Protein AF-A0A1Y5XYV3-F1 (afdb_monomer_lite)

Structure (mmCIF, N/CA/C/O backbone):
data_AF-A0A1Y5XYV3-F1
#
_entry.id   AF-A0A1Y5XYV3-F1
#
loop_
_atom_site.group_PDB
_atom_site.id
_atom_site.type_symbol
_atom_site.label_atom_id
_atom_site.label_alt_id
_atom_site.label_comp_id
_atom_site.label_asym_id
_atom_site.label_entity_id
_atom_site.label_seq_id
_atom_site.pdbx_PDB_ins_code
_atom_site.Cartn_x
_atom_site.Cartn_y
_atom_site.Cartn_z
_atom_site.occupancy
_atom_site.B_iso_or_equiv
_atom_site.auth_seq_id
_atom_site.auth_comp_id
_atom_site.auth_asym_id
_atom_site.auth_atom_id
_atom_site.pdbx_PDB_model_num
ATOM 1 N N . MET A 1 1 ? -39.572 -4.328 -4.718 1.00 61.69 1 MET A N 1
ATOM 2 C CA . MET A 1 1 ? -38.691 -4.245 -5.902 1.00 61.69 1 MET A CA 1
ATOM 3 C C . MET A 1 1 ? -37.776 -5.457 -5.876 1.00 61.69 1 MET A C 1
ATOM 5 O O . MET A 1 1 ? -37.095 -5.606 -4.868 1.00 61.69 1 MET A O 1
ATOM 9 N N . PRO A 1 2 ? -37.810 -6.345 -6.880 1.00 62.22 2 PRO A N 1
ATOM 10 C CA . PRO A 1 2 ? -36.918 -7.497 -6.924 1.00 62.22 2 PRO A CA 1
ATOM 11 C C . PRO A 1 2 ? -35.496 -7.067 -7.336 1.00 62.22 2 PRO A C 1
ATOM 13 O O . PRO A 1 2 ? -35.345 -6.157 -8.148 1.00 62.22 2 PRO A O 1
ATOM 16 N N . ASP A 1 3 ? -34.491 -7.681 -6.702 1.00 75.38 3 ASP A N 1
ATOM 17 C CA . ASP A 1 3 ? -33.043 -7.682 -6.995 1.00 75.38 3 ASP A CA 1
ATOM 18 C C . ASP A 1 3 ? -32.405 -6.399 -7.544 1.00 75.38 3 ASP A C 1
ATOM 20 O O . ASP A 1 3 ? -31.896 -6.333 -8.664 1.00 75.38 3 ASP A O 1
ATOM 24 N N . ARG A 1 4 ? -32.328 -5.365 -6.701 1.00 82.69 4 ARG A N 1
ATOM 25 C CA . ARG A 1 4 ? -31.431 -4.241 -6.978 1.00 82.69 4 ARG A CA 1
ATOM 26 C C . ARG A 1 4 ? -29.993 -4.644 -6.598 1.00 82.69 4 ARG A C 1
ATOM 28 O O . ARG A 1 4 ? -29.787 -5.040 -5.449 1.00 82.69 4 ARG A O 1
ATOM 35 N N . PRO A 1 5 ? -28.997 -4.531 -7.501 1.00 86.62 5 PRO A N 1
ATOM 36 C CA . PRO A 1 5 ? -27.619 -4.901 -7.193 1.00 86.62 5 PRO A CA 1
ATOM 37 C C . PRO A 1 5 ? -27.104 -4.150 -5.963 1.00 86.62 5 PRO A C 1
ATOM 39 O O . PRO A 1 5 ? -27.323 -2.942 -5.825 1.00 86.62 5 PRO A O 1
ATOM 42 N N . ARG A 1 6 ? -26.404 -4.858 -5.071 1.00 89.31 6 ARG A N 1
ATOM 43 C CA . ARG A 1 6 ? -25.772 -4.243 -3.900 1.00 89.31 6 ARG A CA 1
ATOM 44 C C . ARG A 1 6 ? -24.698 -3.256 -4.362 1.00 89.31 6 ARG A C 1
ATOM 46 O O . ARG A 1 6 ? -23.775 -3.635 -5.075 1.00 89.31 6 ARG A O 1
ATOM 53 N N . MET A 1 7 ? -24.793 -2.008 -3.910 1.00 92.75 7 MET A N 1
ATOM 54 C CA . MET A 1 7 ? -23.737 -1.013 -4.113 1.00 92.75 7 MET A CA 1
ATOM 55 C C . MET A 1 7 ? -22.572 -1.293 -3.158 1.00 92.75 7 MET A C 1
ATOM 57 O O . MET A 1 7 ? -22.783 -1.524 -1.965 1.00 92.75 7 MET A O 1
ATOM 61 N N . LEU A 1 8 ? -21.352 -1.285 -3.693 1.00 89.12 8 LEU A N 1
ATOM 62 C CA . LEU A 1 8 ? -20.114 -1.392 -2.925 1.00 89.12 8 LEU A CA 1
ATOM 63 C C . LEU A 1 8 ? -19.512 0.004 -2.783 1.00 89.12 8 LEU A C 1
ATOM 65 O O . LEU A 1 8 ? -19.359 0.712 -3.776 1.00 89.12 8 LEU A O 1
ATOM 69 N N . PHE A 1 9 ? -19.173 0.387 -1.557 1.00 91.62 9 PHE A N 1
ATOM 70 C CA . PHE A 1 9 ? -18.569 1.679 -1.253 1.00 91.62 9 PHE A CA 1
ATOM 71 C C . PHE A 1 9 ? -17.171 1.462 -0.689 1.00 91.62 9 PHE A C 1
ATOM 73 O O . PHE A 1 9 ? -17.002 0.677 0.241 1.00 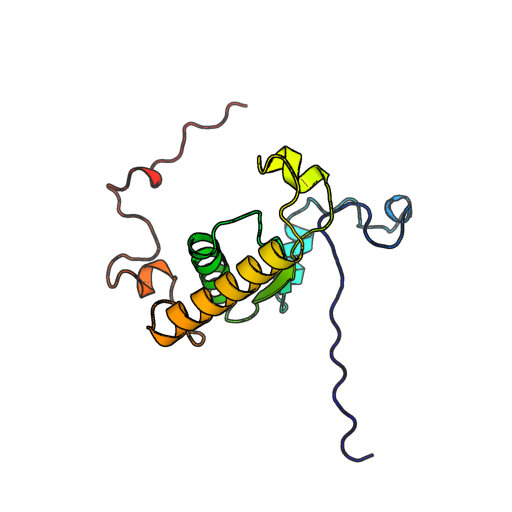91.62 9 PHE A O 1
ATOM 80 N N . ASN A 1 10 ? -16.198 2.190 -1.234 1.00 92.06 10 ASN A N 1
ATOM 81 C CA . ASN A 1 10 ? -14.833 2.243 -0.727 1.00 92.06 10 ASN A CA 1
ATOM 82 C C . ASN A 1 10 ? -14.520 3.686 -0.328 1.00 92.06 10 ASN A C 1
ATOM 84 O O . ASN A 1 10 ? -14.794 4.611 -1.094 1.00 92.06 10 ASN A O 1
ATOM 88 N N . ALA A 1 11 ? -13.922 3.873 0.846 1.00 90.44 11 ALA A N 1
ATOM 89 C CA . ALA A 1 11 ? -13.322 5.149 1.206 1.00 90.44 11 ALA A CA 1
ATOM 90 C C . ALA A 1 11 ? -11.998 5.305 0.449 1.00 90.44 11 ALA A C 1
ATOM 92 O O . ALA A 1 11 ? -11.180 4.384 0.438 1.00 90.44 11 ALA A O 1
ATOM 93 N N . PHE A 1 12 ? -11.787 6.456 -0.193 1.00 91.88 12 PHE A N 1
ATOM 94 C CA . PHE A 1 12 ? -10.575 6.709 -0.966 1.00 91.88 12 PHE A CA 1
ATOM 95 C C . PHE A 1 12 ? -9.680 7.724 -0.263 1.00 91.88 12 PHE A C 1
ATOM 97 O O . PHE A 1 12 ? -10.004 8.904 -0.150 1.00 91.88 12 PHE A O 1
ATOM 104 N N . THR A 1 13 ? -8.551 7.236 0.235 1.00 90.31 13 THR A N 1
ATOM 105 C CA . THR A 1 13 ? -7.643 7.970 1.113 1.00 90.31 13 THR A CA 1
ATOM 106 C C . THR A 1 13 ? -6.194 7.665 0.748 1.00 90.31 13 THR A C 1
ATOM 108 O O . THR A 1 13 ? -5.901 6.661 0.095 1.00 90.31 13 THR A O 1
ATOM 111 N N . MET A 1 14 ? -5.288 8.551 1.143 1.00 92.12 14 MET A N 1
ATOM 112 C CA . MET A 1 14 ? -3.855 8.439 0.907 1.00 92.12 14 MET A CA 1
ATOM 113 C C . MET A 1 14 ? -3.120 8.998 2.127 1.00 92.12 14 MET A C 1
ATOM 115 O O . MET A 1 14 ? -3.583 9.958 2.735 1.00 92.12 14 MET A O 1
ATOM 119 N N . PHE A 1 15 ? -1.971 8.410 2.470 1.00 90.94 15 PHE A N 1
ATOM 120 C CA . PHE A 1 15 ? -1.093 8.862 3.556 1.00 90.94 15 PHE A CA 1
ATOM 121 C C . PHE A 1 15 ? -0.404 10.193 3.196 1.00 90.94 15 PHE A C 1
ATOM 123 O O . PHE A 1 15 ? 0.791 10.236 2.911 1.00 90.94 15 PHE A O 1
ATOM 130 N N . THR A 1 16 ? -1.177 11.274 3.124 1.00 92.25 16 THR A N 1
ATOM 131 C CA . THR A 1 16 ? -0.749 12.614 2.705 1.00 92.25 16 THR A CA 1
ATOM 132 C C . THR A 1 16 ? -1.683 13.668 3.308 1.00 92.25 16 THR A C 1
ATOM 134 O O . THR A 1 16 ? -2.877 13.400 3.456 1.00 92.25 16 THR A O 1
ATOM 137 N N . PRO A 1 17 ? -1.202 14.893 3.577 1.00 90.06 17 PRO A N 1
ATOM 138 C CA . PRO A 1 17 ? -2.057 16.006 3.989 1.00 90.06 17 PRO A CA 1
ATOM 139 C C . PRO A 1 17 ? -2.991 16.512 2.879 1.00 90.06 17 PRO A C 1
ATOM 141 O O . PRO A 1 17 ? -3.915 17.267 3.148 1.00 90.06 17 PRO A O 1
ATOM 1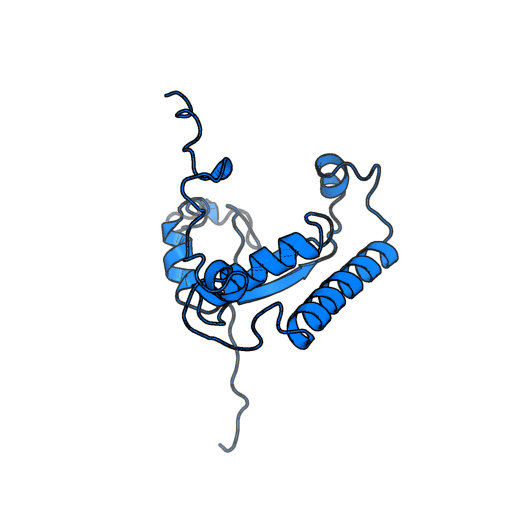44 N N . SER A 1 18 ? -2.764 16.167 1.609 1.00 92.44 18 SER A N 1
ATOM 145 C CA . SER A 1 18 ? -3.658 16.555 0.509 1.00 92.44 18 SER A CA 1
ATOM 146 C C . SER A 1 18 ? -3.701 15.478 -0.565 1.00 92.44 18 SER A C 1
ATOM 148 O O . SER A 1 18 ? -2.661 15.078 -1.089 1.00 92.44 18 SER A O 1
ATOM 150 N N . HIS A 1 19 ? -4.915 15.016 -0.879 1.00 92.19 19 HIS A N 1
ATOM 151 C CA . HIS A 1 19 ? -5.175 13.960 -1.860 1.00 92.19 19 HIS A CA 1
ATOM 152 C C . HIS A 1 19 ? -5.878 14.516 -3.112 1.00 92.19 19 HIS A C 1
ATOM 154 O O . HIS A 1 19 ? -5.207 14.839 -4.087 1.00 92.19 19 HIS A O 1
ATOM 160 N N . HIS A 1 20 ? -7.206 14.685 -3.084 1.00 91.12 20 HIS A N 1
ATOM 161 C CA . HIS A 1 20 ? -7.975 15.226 -4.221 1.00 91.12 20 HIS A CA 1
ATOM 162 C C . HIS A 1 20 ? -8.415 16.674 -4.054 1.00 91.12 20 HIS A C 1
ATOM 164 O O . HIS A 1 20 ? -8.534 17.395 -5.038 1.00 91.12 20 HIS A O 1
ATOM 170 N N . THR A 1 21 ? -8.671 17.093 -2.820 1.00 90.00 21 THR A N 1
ATOM 171 C CA . THR A 1 21 ? -9.169 18.429 -2.499 1.00 90.00 21 THR A CA 1
ATOM 172 C C . THR A 1 21 ? -8.040 19.226 -1.865 1.00 90.00 21 THR A C 1
ATOM 174 O O . THR A 1 21 ? -7.779 19.099 -0.665 1.00 90.00 21 THR A O 1
ATOM 177 N N . GLN A 1 22 ? -7.319 19.992 -2.681 1.00 93.25 22 GLN A N 1
ATOM 178 C CA . GLN A 1 22 ? -6.192 20.790 -2.208 1.00 93.25 22 GLN A CA 1
ATOM 179 C C . GLN A 1 22 ? -6.676 21.898 -1.262 1.00 93.25 22 GLN A C 1
ATOM 181 O O . GLN A 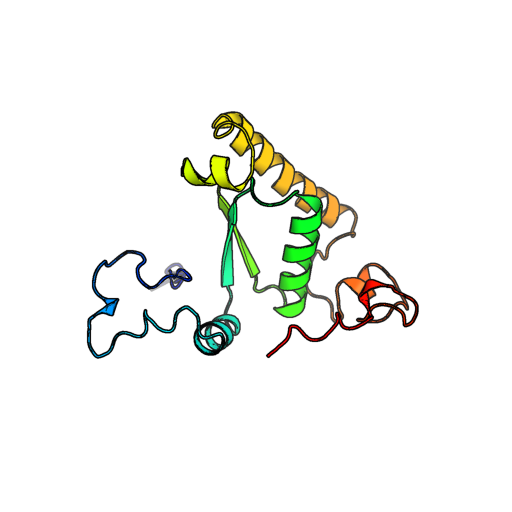1 22 ? -7.741 22.472 -1.464 1.00 93.25 22 GLN A O 1
ATOM 186 N N . GLY A 1 23 ? -5.892 22.196 -0.225 1.00 92.94 23 GLY A N 1
ATOM 187 C CA . GLY A 1 23 ? -6.188 23.278 0.723 1.00 92.94 23 GLY A CA 1
ATOM 188 C C . GLY A 1 23 ? -7.175 22.923 1.839 1.00 92.94 23 GLY A C 1
ATOM 189 O O . GLY A 1 23 ? -7.178 23.603 2.857 1.00 92.94 23 GLY A O 1
ATOM 190 N N . MET A 1 24 ? -7.923 21.819 1.726 1.00 91.81 24 MET A N 1
ATOM 191 C CA . MET A 1 24 ? -8.874 21.373 2.763 1.00 91.81 24 MET A CA 1
ATOM 192 C C . MET A 1 24 ? -8.221 21.020 4.103 1.00 91.81 24 MET A C 1
ATOM 194 O O . MET A 1 24 ? -8.905 20.889 5.112 1.00 91.81 24 MET A O 1
ATOM 198 N N . TRP A 1 25 ? -6.901 20.861 4.142 1.00 93.06 25 TRP A N 1
ATOM 199 C CA . TRP A 1 25 ? -6.151 20.705 5.385 1.00 93.06 25 TRP A CA 1
ATOM 200 C C . TRP A 1 25 ? -6.216 21.956 6.275 1.00 93.06 25 TRP A C 1
ATOM 202 O O . TRP A 1 25 ? -5.966 21.845 7.470 1.00 93.06 25 TRP A O 1
ATOM 212 N N . ALA A 1 26 ? -6.539 23.123 5.705 1.00 93.81 26 ALA A N 1
ATOM 213 C CA . ALA A 1 26 ? -6.661 24.384 6.429 1.00 93.81 26 ALA A CA 1
ATOM 214 C C . ALA A 1 26 ? -8.047 24.591 7.066 1.00 93.81 26 ALA A C 1
ATOM 216 O O . ALA A 1 26 ? -8.209 25.5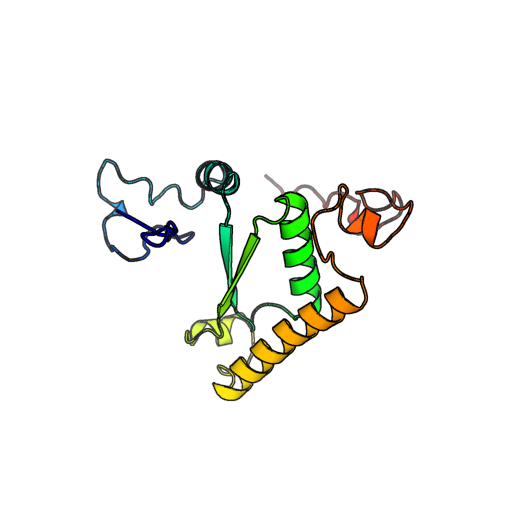16 7.860 1.00 93.81 26 ALA A O 1
ATOM 217 N N . GLU A 1 27 ? -9.039 23.758 6.732 1.00 95.25 27 GLU A N 1
ATOM 218 C CA . GLU A 1 27 ? -10.363 23.839 7.351 1.00 95.25 27 GLU A CA 1
ATOM 219 C C . GLU A 1 27 ? -10.288 23.454 8.840 1.00 95.25 27 GLU A C 1
ATOM 221 O O . GLU A 1 27 ? -9.651 22.445 9.159 1.00 95.25 27 GLU A O 1
ATOM 226 N N . PRO A 1 28 ? -10.952 24.192 9.754 1.00 93.62 28 PRO A N 1
ATOM 227 C CA . PRO A 1 28 ? -10.835 23.969 11.200 1.00 93.62 28 PRO A CA 1
ATOM 228 C C . PRO A 1 28 ? -11.157 22.540 11.658 1.00 93.62 28 PRO A C 1
ATOM 230 O O . PRO A 1 28 ? -10.517 22.031 12.574 1.00 93.62 28 PRO A O 1
ATOM 233 N N . ASP A 1 29 ? -12.109 21.880 10.993 1.00 92.75 29 ASP A N 1
ATOM 234 C CA . ASP A 1 29 ? -12.565 20.526 11.337 1.00 92.75 29 ASP A CA 1
ATOM 235 C C . ASP A 1 29 ? -11.826 19.420 10.555 1.00 92.75 29 ASP A C 1
ATOM 237 O O . ASP A 1 29 ? -12.178 18.237 10.615 1.00 92.75 29 ASP A O 1
ATOM 241 N N . SER A 1 30 ? -10.800 19.782 9.782 1.00 90.44 30 SER A N 1
ATOM 242 C CA . SER A 1 30 ? -10.056 18.841 8.950 1.00 90.44 30 SER A CA 1
ATOM 243 C C . SER A 1 30 ? -9.128 17.955 9.773 1.00 90.44 30 SER A C 1
ATOM 245 O O . SER A 1 30 ? -8.285 18.427 10.531 1.00 90.44 30 SER A O 1
ATOM 247 N N . LYS A 1 31 ? -9.198 16.640 9.542 1.00 88.12 31 LYS A N 1
ATOM 248 C CA . LYS A 1 31 ? -8.238 15.666 10.091 1.00 88.12 31 LYS A CA 1
ATOM 249 C C . LYS A 1 31 ? -7.110 15.303 9.117 1.00 88.12 31 LYS A C 1
ATOM 251 O O . LYS A 1 31 ? -6.351 14.379 9.386 1.00 88.12 31 LYS A O 1
ATOM 256 N N . GLN A 1 32 ? -6.962 16.010 7.990 1.00 89.75 32 GLN A N 1
ATOM 257 C CA . GLN A 1 32 ? -5.962 15.658 6.966 1.00 89.75 32 GLN A CA 1
ATOM 258 C C . GLN A 1 32 ? -4.514 15.731 7.475 1.00 89.75 32 GLN A C 1
ATOM 260 O O . GLN A 1 32 ? -3.658 14.990 6.999 1.00 89.75 32 GLN A O 1
ATOM 265 N N . LEU A 1 33 ? -4.233 16.573 8.473 1.00 92.00 33 LEU A N 1
ATOM 266 C CA . LEU A 1 33 ? -2.901 16.665 9.078 1.00 92.00 33 LEU A CA 1
ATOM 267 C C . LEU A 1 33 ? -2.572 15.499 10.021 1.00 92.00 33 LEU A C 1
ATOM 269 O O . LEU A 1 33 ? -1.399 15.286 10.304 1.00 92.00 33 LEU A O 1
ATOM 273 N N . ALA A 1 34 ? -3.561 14.700 10.431 1.00 91.06 34 ALA A N 1
ATOM 274 C CA . ALA A 1 34 ? -3.355 13.490 11.229 1.00 91.06 34 ALA A CA 1
ATOM 275 C C . ALA A 1 34 ? -2.946 12.269 10.375 1.00 91.06 34 ALA A C 1
ATOM 277 O O . ALA A 1 34 ? -2.945 11.141 10.856 1.00 91.06 34 ALA A O 1
ATOM 278 N N . TYR A 1 35 ? -2.585 12.460 9.099 1.00 90.38 35 TYR A N 1
ATOM 279 C CA . TYR A 1 35 ? -2.214 11.368 8.187 1.00 90.38 35 TYR A CA 1
ATOM 280 C C . TYR A 1 35 ? -1.014 10.532 8.668 1.00 90.38 35 TYR A C 1
ATOM 282 O O . TYR A 1 35 ? -0.842 9.400 8.217 1.00 90.38 35 TYR A O 1
ATOM 290 N N . ASN A 1 36 ? -0.169 11.081 9.540 1.00 91.06 36 ASN A N 1
ATOM 291 C CA . ASN A 1 36 ? 0.986 10.406 10.130 1.00 91.06 36 ASN A CA 1
ATOM 292 C C . ASN A 1 36 ? 0.707 9.825 11.528 1.00 91.06 36 ASN A C 1
ATOM 294 O O . ASN A 1 36 ? 1.620 9.252 12.119 1.00 91.06 36 ASN A O 1
ATOM 298 N N . ASP A 1 37 ? -0.518 9.955 12.043 1.00 91.00 37 ASP A N 1
ATOM 299 C CA . ASP A 1 37 ? -0.961 9.319 13.281 1.00 91.00 37 ASP A CA 1
ATOM 300 C C . ASP A 1 37 ? -1.442 7.885 12.985 1.00 91.00 37 ASP A C 1
ATOM 302 O O . ASP A 1 37 ? -2.412 7.715 12.238 1.00 91.00 37 ASP A O 1
ATOM 306 N N . PRO A 1 38 ? -0.792 6.840 13.537 1.00 87.62 38 PRO A N 1
ATOM 307 C CA . PRO A 1 38 ? -1.205 5.454 13.342 1.00 87.62 38 PRO A CA 1
ATOM 308 C C . PRO A 1 38 ? -2.650 5.166 13.757 1.00 87.62 38 PRO A C 1
ATOM 310 O O . PRO A 1 38 ? -3.301 4.363 13.085 1.00 87.62 38 PRO A O 1
ATOM 313 N N . GLU A 1 39 ? -3.165 5.818 14.805 1.00 87.81 39 GLU A N 1
ATOM 314 C CA . GLU A 1 39 ? -4.518 5.555 15.321 1.00 87.81 39 GLU A CA 1
ATOM 315 C C . GLU A 1 39 ? -5.586 5.834 14.255 1.00 87.81 39 GLU A C 1
ATOM 317 O O . GLU A 1 39 ? -6.501 5.033 14.061 1.00 87.81 39 GLU A O 1
ATOM 322 N N . THR A 1 40 ? -5.384 6.885 13.448 1.00 84.62 40 THR A N 1
ATOM 323 C CA . THR A 1 40 ? -6.247 7.237 12.303 1.00 84.62 40 THR A CA 1
ATOM 324 C C . THR A 1 40 ? -6.453 6.065 11.337 1.00 84.62 40 THR A C 1
ATOM 326 O O . THR A 1 40 ? -7.504 5.941 10.708 1.00 84.62 40 THR A O 1
ATOM 329 N N . TRP A 1 41 ? -5.449 5.199 11.193 1.00 85.88 41 TRP A N 1
ATOM 330 C CA . TRP A 1 41 ? -5.451 4.106 10.222 1.00 85.88 41 TRP A CA 1
ATOM 331 C C . TRP A 1 41 ? -5.788 2.756 10.838 1.00 85.88 41 TRP A C 1
ATOM 333 O O . TRP A 1 41 ? -6.325 1.899 10.136 1.00 85.88 41 TRP A O 1
ATOM 343 N N . ILE A 1 42 ? -5.483 2.560 12.122 1.00 83.00 42 ILE A N 1
ATOM 344 C CA . ILE A 1 42 ? -5.800 1.324 12.844 1.00 83.00 42 ILE A CA 1
ATOM 345 C C . ILE A 1 42 ? -7.315 1.121 12.884 1.00 83.00 42 ILE A C 1
ATOM 347 O O . ILE A 1 42 ? -7.777 0.045 12.507 1.00 83.00 42 ILE A O 1
ATOM 351 N N . GLU A 1 43 ? -8.088 2.162 13.209 1.00 77.38 43 GLU A N 1
ATOM 352 C CA . GLU A 1 43 ? -9.557 2.087 13.189 1.00 77.38 43 GLU A CA 1
ATOM 353 C C . GLU A 1 43 ? -10.098 1.718 11.795 1.00 77.38 43 GLU A C 1
ATOM 355 O O . GLU A 1 43 ? -11.020 0.915 11.653 1.00 77.38 43 GLU A O 1
ATOM 360 N N . LEU A 1 44 ? -9.493 2.252 10.728 1.00 77.19 44 LEU A N 1
ATOM 361 C CA . LEU A 1 44 ? -9.881 1.927 9.350 1.00 77.19 44 LEU A CA 1
ATOM 362 C C . LEU A 1 44 ? -9.497 0.493 8.955 1.00 77.19 44 LEU A C 1
ATOM 364 O O . LEU A 1 44 ? -10.169 -0.118 8.121 1.00 77.19 44 LEU A O 1
ATOM 368 N N . ALA A 1 45 ? -8.440 -0.061 9.549 1.00 74.56 45 ALA A N 1
ATOM 369 C CA . ALA A 1 45 ? -7.971 -1.416 9.288 1.00 74.56 45 ALA A CA 1
ATOM 370 C C . ALA A 1 45 ? -8.846 -2.505 9.938 1.00 74.56 45 ALA A C 1
ATOM 372 O O . ALA A 1 45 ? -8.656 -3.685 9.627 1.00 74.56 45 ALA A O 1
ATOM 373 N N . ASP A 1 46 ? -9.837 -2.149 10.765 1.00 76.38 46 ASP A N 1
ATOM 374 C CA . ASP A 1 46 ? -10.925 -3.052 11.184 1.00 76.38 46 ASP A CA 1
ATOM 375 C C . ASP A 1 46 ? -11.932 -3.332 10.048 1.00 76.38 46 ASP A C 1
ATOM 377 O O . ASP A 1 46 ? -12.687 -4.309 10.088 1.00 76.38 46 ASP A O 1
ATOM 381 N N . LEU A 1 47 ? -11.858 -2.577 8.947 1.00 85.75 47 LEU A N 1
ATOM 382 C CA . LEU A 1 47 ? -12.533 -2.867 7.679 1.00 85.75 47 LEU A CA 1
ATOM 383 C C . LEU A 1 47 ? -11.606 -3.593 6.685 1.00 85.75 47 LEU A C 1
ATOM 385 O O . LEU A 1 47 ? -10.443 -3.877 6.960 1.00 85.75 47 LEU A O 1
ATOM 389 N N . GLY A 1 48 ? -12.129 -3.929 5.503 1.00 87.62 48 GLY A N 1
ATOM 390 C CA . GLY A 1 48 ? -11.278 -4.313 4.376 1.00 87.62 48 GLY A CA 1
ATOM 391 C C . GLY A 1 48 ? -10.451 -3.124 3.891 1.00 87.62 48 GLY A C 1
ATOM 392 O O . GLY A 1 48 ? -11.000 -2.035 3.735 1.00 87.62 48 GLY A O 1
ATOM 393 N N . PHE A 1 49 ? -9.163 -3.325 3.610 1.00 90.69 49 PHE A N 1
ATOM 394 C CA . PHE A 1 49 ? -8.303 -2.266 3.081 1.00 90.69 49 PHE A CA 1
ATOM 395 C C . PHE A 1 49 ? -7.574 -2.695 1.815 1.00 90.69 49 PHE A C 1
ATOM 397 O O . PHE A 1 49 ? -7.054 -3.804 1.696 1.00 90.69 49 PHE A O 1
ATOM 404 N N . ALA A 1 50 ? -7.502 -1.767 0.867 1.00 92.56 50 ALA A N 1
ATOM 405 C CA . ALA A 1 50 ? -6.675 -1.883 -0.317 1.00 92.56 50 ALA A CA 1
ATOM 406 C C . ALA A 1 50 ? -5.505 -0.911 -0.190 1.00 92.56 50 ALA A C 1
ATOM 408 O O . ALA A 1 50 ? -5.721 0.278 0.037 1.00 92.56 50 ALA A O 1
ATOM 409 N N . PHE A 1 51 ? -4.277 -1.394 -0.363 1.00 92.88 51 PHE A N 1
ATOM 410 C CA . PHE A 1 51 ? -3.110 -0.518 -0.414 1.00 92.88 51 PHE A CA 1
ATOM 411 C C . PHE A 1 51 ? -2.521 -0.486 -1.821 1.00 92.88 51 PHE A C 1
ATOM 413 O O . PHE A 1 51 ? -2.566 -1.463 -2.575 1.00 92.88 51 PHE A O 1
ATOM 420 N N . THR A 1 52 ? -1.968 0.666 -2.176 1.00 94.25 52 THR A N 1
ATOM 421 C CA . THR A 1 52 ? -1.303 0.873 -3.461 1.00 94.25 52 THR A CA 1
ATOM 422 C C . THR A 1 52 ? 0.180 0.578 -3.305 1.00 94.25 52 THR A C 1
ATOM 424 O O . THR A 1 52 ? 0.829 1.151 -2.435 1.00 94.25 52 THR A O 1
ATOM 427 N N . GLN A 1 53 ? 0.717 -0.299 -4.153 1.00 93.19 53 GLN A N 1
ATOM 428 C CA . GLN A 1 53 ? 2.155 -0.568 -4.228 1.00 93.19 53 GLN A CA 1
ATOM 429 C C . GLN A 1 53 ? 2.576 -0.606 -5.689 1.00 93.19 53 GLN A C 1
ATOM 431 O O . GLN A 1 53 ? 1.987 -1.341 -6.492 1.00 93.19 53 GLN A O 1
ATOM 436 N N . ASN A 1 54 ? 3.595 0.184 -6.024 1.00 91.31 54 ASN A N 1
ATOM 437 C CA . ASN A 1 54 ? 4.141 0.220 -7.370 1.00 91.31 54 ASN A CA 1
ATOM 438 C C . ASN A 1 54 ? 5.015 -1.007 -7.631 1.00 91.31 54 ASN A C 1
ATOM 440 O O . ASN A 1 54 ? 5.875 -1.364 -6.826 1.00 91.31 54 ASN A O 1
ATOM 444 N N . ILE A 1 55 ? 4.838 -1.600 -8.809 1.00 92.56 55 ILE A N 1
ATOM 445 C CA . ILE A 1 55 ? 5.576 -2.774 -9.273 1.00 92.56 55 ILE A CA 1
ATOM 446 C C . ILE A 1 55 ? 7.099 -2.588 -9.291 1.00 92.56 55 ILE A C 1
ATOM 448 O O . ILE A 1 55 ? 7.839 -3.564 -9.214 1.00 92.56 55 ILE A O 1
ATOM 452 N N . LEU A 1 56 ? 7.575 -1.347 -9.415 1.00 91.12 56 LEU A N 1
ATOM 453 C CA . LEU A 1 56 ? 9.005 -1.047 -9.496 1.00 91.12 56 LEU A CA 1
ATOM 454 C C . LEU A 1 56 ? 9.692 -0.949 -8.129 1.00 91.12 56 LEU A C 1
ATOM 456 O O . LEU A 1 56 ? 10.919 -0.996 -8.078 1.00 91.12 56 LEU A O 1
ATOM 460 N N . GLN A 1 57 ? 8.934 -0.793 -7.040 1.00 90.00 57 GLN A N 1
ATOM 461 C CA . GLN A 1 57 ? 9.491 -0.517 -5.709 1.00 90.00 57 GLN A CA 1
ATOM 462 C C . GLN A 1 57 ? 10.012 -1.764 -4.996 1.00 90.00 57 GLN A C 1
ATOM 464 O O . GLN A 1 57 ? 10.847 -1.658 -4.102 1.00 90.00 57 GLN A O 1
ATOM 469 N N . GLU A 1 58 ? 9.501 -2.942 -5.342 1.00 89.75 58 GLU A N 1
ATOM 470 C CA . GLU A 1 58 ? 9.801 -4.164 -4.611 1.00 89.75 58 GLU A CA 1
ATOM 471 C C . GLU A 1 58 ? 9.823 -5.362 -5.552 1.00 89.75 58 GLU A C 1
ATOM 473 O O . GLU A 1 58 ? 8.985 -5.500 -6.442 1.00 89.75 58 GLU A O 1
ATOM 478 N N . HIS A 1 59 ? 10.783 -6.260 -5.337 1.00 89.00 59 HIS A N 1
ATOM 479 C CA . HIS A 1 59 ? 10.832 -7.504 -6.087 1.00 89.00 59 HIS A CA 1
ATOM 480 C C . HIS A 1 59 ? 9.562 -8.346 -5.815 1.00 89.00 59 HIS A C 1
ATOM 482 O O . HIS A 1 59 ? 9.086 -8.390 -4.675 1.00 89.00 59 HIS A O 1
ATOM 488 N N . PRO A 1 60 ? 9.028 -9.087 -6.804 1.00 88.94 60 PRO A N 1
ATOM 489 C CA . PRO A 1 60 ? 7.762 -9.808 -6.656 1.00 88.94 60 PRO A CA 1
ATOM 490 C C . PRO A 1 60 ? 7.716 -10.802 -5.483 1.00 88.94 60 PRO A C 1
ATOM 492 O O . PRO A 1 60 ? 6.679 -10.978 -4.850 1.00 88.94 60 PRO A O 1
ATOM 495 N N . TYR A 1 61 ? 8.844 -11.450 -5.174 1.00 85.12 61 TYR A N 1
ATOM 496 C CA . TYR A 1 61 ? 8.932 -12.453 -4.106 1.00 85.12 61 TYR A CA 1
ATOM 497 C C . TYR A 1 61 ? 8.782 -11.879 -2.679 1.00 85.12 61 TYR A C 1
ATOM 499 O O . TYR A 1 61 ? 7.885 -12.327 -1.959 1.00 85.12 61 TYR A O 1
ATOM 507 N N . PRO A 1 62 ? 9.595 -10.896 -2.226 1.00 88.12 62 PRO A N 1
ATOM 508 C CA . PRO A 1 62 ? 9.375 -10.263 -0.923 1.00 88.12 62 PRO A CA 1
ATOM 509 C C . PRO A 1 62 ? 8.009 -9.572 -0.832 1.00 88.12 62 PRO A C 1
ATOM 511 O O . PRO A 1 62 ? 7.363 -9.665 0.214 1.00 88.12 62 PRO A O 1
ATOM 514 N N . PHE A 1 63 ? 7.514 -8.999 -1.933 1.00 91.50 63 PHE A N 1
ATOM 515 C CA . PHE A 1 63 ? 6.166 -8.440 -1.973 1.00 91.50 63 PHE A CA 1
ATOM 516 C C . PHE A 1 63 ? 5.084 -9.510 -1.733 1.00 91.50 63 PHE A C 1
ATOM 518 O O . PHE A 1 63 ? 4.190 -9.298 -0.916 1.00 91.50 63 PHE A O 1
ATOM 525 N N . ALA A 1 64 ? 5.207 -10.700 -2.333 1.00 89.19 64 ALA A N 1
ATOM 526 C CA . ALA A 1 64 ? 4.281 -11.809 -2.083 1.00 89.19 64 ALA A CA 1
ATOM 527 C C . ALA A 1 64 ? 4.250 -12.247 -0.619 1.00 89.19 64 ALA A C 1
ATOM 529 O O . ALA A 1 64 ? 3.183 -12.508 -0.056 1.00 89.19 64 ALA A O 1
ATOM 530 N N . ARG A 1 65 ? 5.413 -12.260 0.037 1.00 85.69 65 ARG A N 1
ATOM 531 C CA . ARG A 1 65 ? 5.497 -12.521 1.476 1.00 85.69 65 ARG A CA 1
ATOM 532 C C . ARG A 1 65 ? 4.818 -11.420 2.295 1.00 85.69 65 ARG A C 1
ATOM 534 O O . ARG A 1 65 ? 4.127 -11.738 3.265 1.00 85.69 65 ARG A O 1
ATOM 541 N N . LYS A 1 66 ? 5.008 -10.148 1.931 1.00 89.75 66 LYS A N 1
ATOM 542 C CA . LYS A 1 66 ? 4.373 -8.999 2.597 1.00 89.75 66 LYS A CA 1
ATOM 543 C C . LYS A 1 66 ? 2.854 -9.071 2.478 1.00 89.75 66 LYS A C 1
ATOM 545 O O . LYS A 1 66 ? 2.172 -9.038 3.499 1.00 89.75 66 LYS A O 1
ATOM 550 N N . LEU A 1 67 ? 2.342 -9.249 1.262 1.00 89.62 67 LEU A N 1
ATOM 551 C CA . LEU A 1 67 ? 0.909 -9.355 1.009 1.00 89.62 67 LEU A CA 1
ATOM 552 C C . LEU A 1 67 ? 0.302 -10.552 1.748 1.00 89.62 67 LEU A C 1
ATOM 554 O O . LEU A 1 67 ? -0.706 -10.393 2.424 1.00 89.62 67 LEU A O 1
ATOM 558 N N . SER A 1 68 ? 0.955 -11.719 1.717 1.00 85.94 68 SER A N 1
ATOM 559 C CA . SER A 1 68 ? 0.500 -12.888 2.477 1.00 85.94 68 SER A CA 1
ATOM 560 C C . SER A 1 68 ? 0.509 -12.634 3.990 1.00 85.94 68 SER A C 1
ATOM 562 O O . SER A 1 68 ? -0.437 -13.000 4.678 1.00 85.94 68 SER A O 1
ATOM 564 N N . THR A 1 69 ? 1.522 -11.949 4.525 1.00 84.88 69 THR A N 1
ATOM 565 C CA . THR A 1 69 ? 1.556 -11.582 5.951 1.00 84.88 69 THR A CA 1
ATOM 566 C C . THR A 1 69 ? 0.378 -10.679 6.322 1.00 84.88 69 THR A C 1
ATOM 568 O O . THR A 1 69 ? -0.284 -10.936 7.325 1.00 84.88 69 THR A O 1
ATOM 571 N N . LEU A 1 70 ? 0.078 -9.663 5.509 1.00 87.69 70 LEU A N 1
ATOM 572 C CA . LEU A 1 70 ? -1.083 -8.795 5.724 1.00 87.69 70 LEU A CA 1
ATOM 573 C C . LEU A 1 70 ? -2.391 -9.585 5.628 1.00 87.69 70 LEU A C 1
ATOM 575 O O . LEU A 1 70 ? -3.260 -9.444 6.480 1.00 87.69 70 LEU A O 1
ATOM 579 N N . ASP A 1 71 ? -2.515 -10.477 4.652 1.00 86.50 71 ASP A N 1
ATOM 580 C CA . ASP A 1 71 ? -3.693 -11.328 4.476 1.00 86.50 71 ASP A CA 1
ATOM 581 C C . ASP A 1 71 ? -3.962 -12.198 5.717 1.00 86.50 71 ASP A C 1
ATOM 583 O O . ASP A 1 71 ? -5.091 -12.301 6.194 1.00 86.50 71 ASP A O 1
ATOM 587 N N . HIS A 1 72 ? -2.904 -12.746 6.316 1.00 80.75 72 HIS A N 1
ATOM 588 C CA . HIS A 1 72 ? -2.964 -13.469 7.585 1.00 80.75 72 HIS A CA 1
ATOM 589 C C . HIS A 1 72 ? -3.391 -12.598 8.768 1.00 80.75 72 HIS A C 1
ATOM 591 O O . HIS A 1 72 ? -4.307 -12.971 9.499 1.00 80.75 72 HIS A O 1
ATOM 597 N N . LEU A 1 73 ? -2.714 -11.464 8.972 1.00 82.88 73 LEU A N 1
ATOM 598 C CA . LEU A 1 73 ? -2.963 -10.577 10.114 1.00 82.88 73 LEU A CA 1
ATOM 599 C C . LEU A 1 73 ? -4.374 -9.990 10.086 1.00 82.88 73 LEU A C 1
ATOM 601 O O . LEU A 1 73 ? -4.951 -9.701 11.128 1.00 82.88 73 LEU A O 1
ATOM 605 N N . THR A 1 74 ? -4.928 -9.836 8.889 1.00 83.19 74 THR A N 1
ATOM 606 C CA . THR A 1 74 ? -6.205 -9.158 8.669 1.00 83.19 74 THR A CA 1
ATOM 607 C C . THR A 1 74 ? -7.354 -10.137 8.482 1.00 83.19 74 THR A C 1
ATOM 609 O O . THR A 1 74 ? -8.508 -9.724 8.462 1.00 83.19 74 THR A O 1
ATOM 612 N N . GLY A 1 75 ? -7.073 -11.437 8.376 1.00 82.88 75 GLY A N 1
ATOM 613 C CA . GLY A 1 75 ? -8.104 -12.449 8.179 1.00 82.88 75 GLY A CA 1
ATOM 614 C C . GLY A 1 75 ? -8.733 -12.417 6.786 1.00 82.88 75 GLY A C 1
ATOM 615 O O . GLY A 1 75 ? -9.940 -12.602 6.665 1.00 82.88 75 GLY A O 1
ATOM 616 N N . GLY A 1 76 ? -7.946 -12.169 5.737 1.00 85.88 76 GLY A N 1
ATOM 617 C CA . GLY A 1 76 ? -8.450 -12.138 4.358 1.00 85.88 76 GLY A CA 1
ATOM 618 C C . GLY A 1 76 ? -8.999 -10.785 3.902 1.00 85.88 76 GLY A C 1
ATOM 619 O O . GLY A 1 76 ? -9.773 -10.729 2.949 1.00 85.88 76 GLY A O 1
ATOM 620 N N . ARG A 1 77 ? -8.662 -9.695 4.605 1.00 89.19 77 ARG A N 1
ATOM 621 C CA . ARG A 1 77 ? -9.257 -8.360 4.405 1.00 89.19 77 ARG A CA 1
ATOM 622 C C . ARG A 1 77 ? -8.358 -7.382 3.640 1.00 89.19 77 ARG A C 1
ATOM 624 O O . ARG A 1 77 ? -8.707 -6.211 3.518 1.00 89.19 77 ARG A O 1
ATOM 631 N N . VAL A 1 78 ? -7.226 -7.848 3.110 1.00 90.62 78 VAL A N 1
ATOM 632 C CA . VAL A 1 78 ? -6.295 -7.022 2.331 1.00 90.62 78 VAL A CA 1
ATOM 633 C C . VAL A 1 78 ? -6.533 -7.156 0.826 1.00 90.62 78 VAL A C 1
ATOM 635 O O . VAL A 1 78 ? -6.761 -8.246 0.304 1.00 90.62 78 VAL A O 1
ATOM 638 N N . ALA A 1 79 ? -6.399 -6.048 0.108 1.00 91.88 79 ALA A N 1
ATOM 639 C CA . ALA A 1 79 ? -6.311 -6.007 -1.344 1.00 91.88 79 ALA A CA 1
ATOM 640 C C . ALA A 1 79 ? -5.082 -5.203 -1.794 1.00 91.88 79 ALA A C 1
ATOM 642 O O . ALA A 1 79 ? -4.578 -4.334 -1.079 1.00 91.88 79 ALA A O 1
ATOM 643 N N . TRP A 1 80 ? -4.605 -5.484 -3.005 1.00 94.06 80 TRP A N 1
ATOM 644 C CA . TRP A 1 80 ? -3.506 -4.755 -3.632 1.00 94.06 80 TRP A CA 1
ATOM 645 C C . TRP A 1 80 ? -4.011 -4.006 -4.865 1.00 94.06 80 TRP A C 1
ATOM 647 O O . TRP A 1 80 ? -4.495 -4.617 -5.818 1.00 94.06 80 TRP A O 1
ATOM 657 N N . ASN A 1 81 ? -3.865 -2.682 -4.855 1.00 95.50 81 ASN A N 1
ATOM 658 C CA . ASN A 1 81 ? -4.012 -1.849 -6.042 1.00 95.50 81 ASN A CA 1
ATOM 659 C C . ASN A 1 81 ? -2.686 -1.843 -6.827 1.00 95.50 81 ASN A C 1
ATOM 661 O O . ASN A 1 81 ? -1.704 -1.218 -6.409 1.00 95.50 81 ASN A O 1
ATOM 665 N N . ILE A 1 82 ? -2.653 -2.586 -7.937 1.00 94.12 82 ILE A N 1
ATOM 666 C CA . ILE A 1 82 ? -1.466 -2.786 -8.780 1.00 94.12 82 ILE A CA 1
ATOM 667 C C . ILE A 1 82 ? -1.228 -1.538 -9.627 1.00 94.12 82 ILE A C 1
ATOM 669 O O . ILE A 1 82 ? -2.033 -1.222 -10.499 1.00 94.12 82 ILE A O 1
ATOM 673 N N . VAL A 1 83 ? -0.095 -0.863 -9.424 1.00 94.75 83 VAL A N 1
ATOM 674 C CA . VAL A 1 83 ? 0.262 0.337 -10.196 1.00 94.75 83 VAL A CA 1
ATOM 675 C C . VAL A 1 83 ? 1.667 0.232 -10.786 1.00 94.75 83 VAL A C 1
ATOM 677 O O . VAL A 1 83 ? 2.557 -0.394 -10.213 1.00 94.75 83 VAL A O 1
ATOM 680 N N . THR A 1 84 ? 1.872 0.851 -11.947 1.00 91.06 84 THR A N 1
ATOM 681 C CA . THR A 1 84 ? 3.137 0.843 -12.707 1.00 91.06 84 THR A CA 1
ATOM 682 C C . THR A 1 84 ? 3.880 2.186 -12.669 1.00 91.06 84 THR A C 1
ATOM 684 O O . THR A 1 84 ? 4.893 2.341 -13.347 1.00 91.06 84 THR A O 1
ATOM 687 N N . THR A 1 85 ? 3.396 3.135 -11.848 1.00 87.31 85 THR A N 1
ATOM 688 C CA . THR A 1 85 ? 3.787 4.561 -11.752 1.00 87.31 85 THR A CA 1
ATOM 689 C C . THR A 1 85 ? 3.746 5.321 -13.083 1.00 87.31 85 THR A C 1
ATOM 691 O O . THR A 1 85 ? 3.657 4.749 -14.157 1.00 87.31 85 THR A O 1
ATOM 694 N N . PHE A 1 86 ? 3.799 6.642 -13.031 1.00 85.12 86 PHE A N 1
ATOM 695 C CA . PHE A 1 86 ? 4.100 7.517 -14.172 1.00 85.12 86 PHE A CA 1
ATOM 696 C C . PHE A 1 86 ? 5.016 8.677 -13.753 1.00 85.12 86 PHE A C 1
ATOM 698 O O . PHE A 1 86 ? 5.378 9.513 -14.569 1.00 85.12 86 PHE A O 1
ATOM 705 N N . LEU A 1 87 ? 5.383 8.739 -12.469 1.00 83.75 87 LEU A N 1
ATOM 706 C CA . LEU A 1 87 ? 6.131 9.845 -11.893 1.00 83.75 87 LEU A CA 1
ATOM 707 C C . LEU A 1 87 ? 7.622 9.638 -12.135 1.00 83.75 87 LEU A C 1
ATOM 709 O O . LEU A 1 87 ? 8.202 8.699 -11.587 1.00 83.75 87 LEU A O 1
ATOM 713 N N . GLU A 1 88 ? 8.249 10.550 -12.873 1.00 76.88 88 GLU A N 1
ATOM 714 C CA . GLU A 1 88 ? 9.692 10.542 -13.163 1.00 76.88 88 GLU A CA 1
ATOM 715 C C . GLU A 1 88 ? 10.556 10.517 -11.894 1.00 76.88 88 GLU A C 1
ATOM 717 O O . GLU A 1 88 ? 11.608 9.887 -11.857 1.00 76.88 88 GLU A O 1
ATOM 722 N N . GLY A 1 89 ? 10.086 11.122 -10.795 1.00 77.88 89 GLY A N 1
ATOM 723 C CA . GLY A 1 89 ? 10.764 11.045 -9.495 1.00 77.88 89 GLY A CA 1
ATOM 724 C C . GLY A 1 89 ? 10.950 9.614 -8.970 1.00 77.88 89 GLY A C 1
ATOM 725 O O . GLY A 1 89 ? 11.855 9.372 -8.175 1.00 77.88 89 GLY A O 1
ATOM 726 N N . THR A 1 90 ? 10.139 8.661 -9.440 1.00 77.75 90 THR A N 1
ATOM 727 C CA . THR A 1 90 ? 10.276 7.242 -9.086 1.00 77.75 90 THR A CA 1
ATOM 728 C C . THR A 1 90 ? 11.602 6.672 -9.573 1.00 77.75 90 THR A C 1
ATOM 730 O O . THR A 1 90 ? 12.241 5.923 -8.842 1.00 77.75 90 THR A O 1
ATOM 733 N N . ASP A 1 91 ? 12.020 7.029 -10.785 1.00 79.88 91 ASP A N 1
ATOM 734 C CA . ASP A 1 91 ? 13.282 6.564 -11.346 1.00 79.88 91 ASP A CA 1
ATOM 735 C C . ASP A 1 91 ? 14.473 7.040 -10.503 1.00 79.88 91 ASP A C 1
ATOM 737 O O . ASP A 1 91 ? 15.256 6.223 -10.020 1.00 79.88 91 ASP A O 1
ATOM 741 N N . ARG A 1 92 ? 14.547 8.350 -10.236 1.00 79.19 92 ARG A N 1
ATOM 742 C CA . ARG A 1 92 ? 15.647 8.949 -9.462 1.00 79.19 92 ARG A CA 1
ATOM 743 C C . ARG A 1 92 ? 15.821 8.313 -8.084 1.00 79.19 92 ARG A C 1
ATOM 745 O O . ARG A 1 92 ? 16.946 8.152 -7.626 1.00 79.19 92 ARG A O 1
ATOM 752 N N . ASN A 1 93 ? 14.718 7.937 -7.440 1.00 84.25 93 ASN A N 1
ATOM 753 C CA . ASN A 1 93 ? 14.739 7.352 -6.100 1.00 84.25 93 ASN A CA 1
ATOM 754 C C . ASN A 1 93 ? 15.027 5.845 -6.091 1.00 84.25 93 ASN A C 1
ATOM 756 O O . ASN A 1 93 ? 15.482 5.327 -5.075 1.00 84.25 93 ASN A O 1
ATOM 760 N N . LEU A 1 94 ? 14.730 5.133 -7.181 1.00 86.44 94 LEU A N 1
ATOM 761 C CA . LEU A 1 94 ? 14.893 3.677 -7.264 1.00 86.44 94 LEU A CA 1
ATOM 762 C C . LEU A 1 94 ? 16.098 3.247 -8.115 1.00 86.44 94 LEU A C 1
ATOM 764 O O . LEU A 1 94 ? 16.434 2.065 -8.122 1.00 86.44 94 LEU A O 1
ATOM 768 N N . GLY A 1 95 ? 16.758 4.188 -8.796 1.00 84.75 95 GLY A N 1
ATOM 769 C CA . GLY A 1 95 ? 18.010 3.965 -9.515 1.00 84.75 95 GLY A CA 1
ATOM 770 C C . GLY A 1 95 ? 17.854 3.232 -10.848 1.00 84.75 95 GLY A C 1
ATOM 771 O O . GLY A 1 95 ? 18.716 2.425 -11.186 1.00 84.75 95 GLY A O 1
ATOM 772 N N . TYR A 1 96 ? 16.774 3.480 -11.599 1.00 83.12 96 TYR A N 1
ATOM 773 C CA . TYR A 1 96 ? 16.554 2.824 -12.897 1.00 83.12 96 TYR A CA 1
ATOM 774 C C . TYR A 1 96 ? 17.266 3.519 -14.077 1.00 83.12 96 TYR A C 1
ATOM 776 O O . TYR A 1 96 ? 17.404 2.905 -15.132 1.00 83.12 96 TYR A O 1
ATOM 784 N N . GLY A 1 97 ? 17.770 4.749 -13.905 1.00 83.44 97 GLY A N 1
ATOM 785 C CA . GLY A 1 97 ? 18.424 5.525 -14.972 1.00 83.44 97 GLY A CA 1
ATOM 786 C C . GLY A 1 97 ? 17.457 6.035 -16.052 1.00 83.44 97 GLY A C 1
ATOM 787 O O . GLY A 1 97 ? 17.875 6.389 -17.151 1.00 83.44 97 GLY A O 1
ATOM 788 N N . GLY A 1 98 ? 16.171 6.033 -15.734 1.00 85.81 98 GLY A N 1
ATOM 789 C CA . GLY A 1 98 ? 15.013 6.377 -16.544 1.00 85.81 98 GLY A CA 1
ATOM 790 C C . GLY A 1 98 ? 13.821 5.540 -16.079 1.00 85.81 98 GLY A C 1
ATOM 791 O O . GLY A 1 98 ? 13.983 4.426 -15.577 1.00 85.81 98 GLY A O 1
ATOM 792 N N . LEU A 1 99 ? 12.593 6.045 -16.235 1.00 87.94 99 LEU A N 1
ATOM 793 C CA . LEU A 1 99 ? 11.435 5.171 -16.049 1.00 87.94 99 LEU A CA 1
ATOM 794 C C . LEU A 1 99 ? 11.485 4.068 -17.114 1.00 87.94 99 LEU A C 1
ATOM 796 O O . LEU A 1 99 ? 11.572 4.402 -18.295 1.00 87.94 99 LEU A O 1
ATOM 800 N N . PRO A 1 100 ? 11.389 2.779 -16.732 1.00 90.44 100 PRO A N 1
ATOM 801 C CA . PRO A 1 100 ? 11.279 1.713 -17.714 1.00 90.44 100 PRO A CA 1
ATOM 802 C C . PRO A 1 100 ? 10.082 1.943 -18.640 1.00 90.44 100 PRO A C 1
ATOM 804 O O . PRO A 1 100 ? 9.074 2.533 -18.225 1.00 90.44 100 PRO A O 1
ATOM 807 N N . ASP A 1 101 ? 10.166 1.425 -19.863 1.00 92.56 101 ASP A N 1
ATOM 808 C CA . ASP A 1 101 ? 9.105 1.573 -20.853 1.00 92.56 101 ASP A CA 1
ATOM 809 C C . ASP A 1 101 ? 7.755 1.101 -20.314 1.00 92.56 101 ASP A C 1
ATOM 811 O O . ASP A 1 101 ? 7.649 0.227 -19.448 1.00 92.56 101 ASP A O 1
ATOM 815 N N . HIS A 1 102 ? 6.685 1.717 -20.812 1.00 92.88 102 HIS A N 1
ATOM 816 C CA . HIS A 1 102 ? 5.322 1.387 -20.405 1.00 92.88 102 HIS A CA 1
ATOM 817 C C . HIS A 1 102 ? 5.066 -0.128 -20.439 1.00 92.88 102 HIS A C 1
ATOM 819 O O . HIS A 1 102 ? 4.664 -0.712 -19.431 1.00 92.88 102 HIS A O 1
ATOM 825 N N . ASP A 1 103 ? 5.384 -0.777 -21.554 1.00 94.94 103 ASP A N 1
ATOM 826 C CA . ASP A 1 103 ? 5.094 -2.196 -21.750 1.00 94.94 103 ASP A CA 1
ATOM 827 C C . ASP A 1 103 ? 5.938 -3.101 -20.853 1.00 94.94 103 ASP A C 1
ATOM 829 O O . ASP A 1 103 ? 5.414 -4.081 -20.312 1.00 94.94 103 ASP A O 1
ATOM 833 N N . ASP A 1 104 ? 7.189 -2.727 -20.589 1.00 92.75 104 ASP A N 1
ATOM 834 C CA . ASP A 1 104 ? 8.055 -3.424 -19.638 1.00 92.75 104 ASP A CA 1
ATOM 835 C C . ASP A 1 104 ? 7.498 -3.357 -18.216 1.00 92.75 104 ASP A C 1
ATOM 837 O O . ASP A 1 104 ? 7.511 -4.350 -17.475 1.00 92.75 104 ASP A O 1
ATOM 841 N N . ARG A 1 105 ? 6.947 -2.207 -17.816 1.00 93.69 105 ARG A N 1
ATOM 842 C CA . ARG A 1 105 ? 6.314 -2.056 -16.498 1.00 93.69 105 ARG A CA 1
ATOM 843 C C . ARG A 1 105 ? 5.071 -2.935 -16.375 1.00 93.69 105 ARG A C 1
ATOM 845 O O . ARG A 1 105 ? 4.884 -3.585 -15.343 1.00 93.69 105 ARG A O 1
ATOM 852 N N . TYR A 1 106 ? 4.260 -3.037 -17.426 1.00 95.00 106 TYR A N 1
ATOM 853 C CA . TYR A 1 106 ? 3.117 -3.956 -17.445 1.00 95.00 106 TYR A CA 1
ATOM 854 C C . TYR A 1 106 ? 3.533 -5.431 -17.543 1.00 95.00 106 TYR A C 1
ATOM 856 O O . TYR A 1 106 ? 2.869 -6.289 -16.956 1.00 95.00 106 TYR A O 1
ATOM 864 N N . ALA A 1 107 ? 4.641 -5.755 -18.212 1.00 93.50 107 ALA A N 1
ATOM 865 C CA . ALA A 1 107 ? 5.205 -7.105 -18.210 1.00 93.50 107 ALA A CA 1
ATOM 866 C C . ALA A 1 107 ? 5.637 -7.524 -16.797 1.00 93.50 107 ALA A C 1
ATOM 868 O O . ALA A 1 107 ? 5.303 -8.625 -16.348 1.00 93.50 107 ALA A O 1
ATOM 869 N N . ARG A 1 108 ? 6.280 -6.619 -16.050 1.00 92.25 108 ARG A N 1
ATOM 870 C CA . ARG A 1 108 ? 6.595 -6.822 -14.626 1.00 92.25 108 ARG A CA 1
ATOM 871 C C . ARG A 1 108 ? 5.330 -7.003 -13.786 1.00 92.25 108 ARG A C 1
ATOM 873 O O . ARG A 1 108 ? 5.294 -7.899 -12.945 1.00 92.25 108 ARG A O 1
ATOM 880 N N . ALA A 1 109 ? 4.276 -6.222 -14.041 1.00 94.44 109 ALA A N 1
ATOM 881 C CA . ALA A 1 109 ? 2.997 -6.360 -13.337 1.00 94.44 109 ALA A CA 1
ATOM 882 C C . ALA A 1 109 ? 2.380 -7.750 -13.555 1.00 94.44 109 ALA A C 1
ATOM 884 O O . ALA A 1 109 ? 2.025 -8.429 -12.586 1.00 94.44 109 ALA A O 1
ATOM 885 N N . ARG A 1 110 ? 2.345 -8.221 -14.810 1.00 94.62 110 ARG A N 1
ATOM 886 C CA . ARG A 1 110 ? 1.903 -9.583 -15.150 1.00 94.62 110 ARG A CA 1
ATOM 887 C C . ARG A 1 110 ? 2.738 -10.645 -14.438 1.00 94.62 110 ARG A C 1
ATOM 889 O O . ARG A 1 110 ? 2.166 -11.570 -13.867 1.00 94.62 110 ARG A O 1
ATOM 896 N N . MET A 1 111 ? 4.064 -10.495 -14.420 1.00 91.50 111 MET A N 1
ATOM 897 C CA . MET A 1 111 ? 4.959 -11.424 -13.723 1.00 91.50 111 MET A CA 1
ATOM 898 C C . MET A 1 111 ? 4.667 -11.486 -12.218 1.00 91.50 111 MET A C 1
ATOM 900 O O . MET A 1 111 ? 4.627 -12.578 -11.655 1.00 91.50 111 MET A O 1
ATOM 904 N N . SER A 1 112 ? 4.404 -10.355 -11.558 1.00 92.12 112 SER A N 1
ATOM 905 C CA . SER A 1 112 ? 4.061 -10.351 -10.129 1.00 92.12 112 SER A CA 1
ATOM 906 C C . SER A 1 112 ? 2.750 -11.059 -9.824 1.00 92.12 112 SER A C 1
ATOM 908 O O . SER A 1 112 ? 2.696 -11.843 -8.873 1.00 92.12 112 SER A O 1
ATOM 910 N N . VAL A 1 113 ? 1.712 -10.827 -10.631 1.00 91.94 113 VAL A N 1
ATOM 911 C CA . VAL A 1 113 ? 0.426 -11.531 -10.494 1.00 91.94 113 VAL A CA 1
ATOM 912 C C . VAL A 1 113 ? 0.610 -13.028 -10.743 1.00 91.94 113 VAL A C 1
ATOM 914 O O . VAL A 1 113 ? 0.125 -13.851 -9.965 1.00 91.94 113 VAL A O 1
ATOM 917 N N . TYR A 1 114 ? 1.365 -13.388 -11.782 1.00 93.19 114 TYR A N 1
ATOM 918 C CA . TYR A 1 114 ? 1.669 -14.779 -12.101 1.00 93.19 114 TYR A CA 1
ATOM 919 C C . TYR A 1 114 ? 2.444 -15.472 -10.973 1.00 93.19 114 TYR A C 1
ATOM 921 O O . TYR A 1 114 ? 2.068 -16.569 -10.563 1.00 93.19 114 TYR A O 1
ATOM 929 N N . LEU A 1 115 ? 3.468 -14.828 -10.406 1.00 90.56 115 LEU A N 1
ATOM 930 C CA . LEU A 1 115 ? 4.217 -15.381 -9.279 1.00 90.56 115 LEU A CA 1
ATOM 931 C C . LEU A 1 115 ? 3.306 -15.626 -8.072 1.00 90.56 115 LEU A C 1
ATOM 933 O O . LEU A 1 115 ? 3.375 -16.700 -7.479 1.00 90.56 115 LEU A O 1
ATOM 937 N N . HIS A 1 116 ? 2.426 -14.680 -7.728 1.00 88.12 116 HIS A N 1
ATOM 938 C CA . HIS A 1 116 ? 1.451 -14.876 -6.649 1.00 88.12 116 HIS A CA 1
ATOM 939 C C . HIS A 1 116 ? 0.548 -16.078 -6.919 1.00 88.12 116 HIS A C 1
ATOM 941 O O . HIS A 1 116 ? 0.350 -16.913 -6.037 1.00 88.12 116 HIS A O 1
ATOM 947 N N . HIS A 1 117 ? 0.038 -16.198 -8.145 1.00 89.62 117 HIS A N 1
ATOM 948 C CA . HIS A 1 117 ? -0.766 -17.344 -8.547 1.00 89.62 117 HIS A CA 1
ATOM 949 C C . HIS A 1 117 ? 0.006 -18.665 -8.388 1.00 89.62 117 HIS A C 1
ATOM 951 O O . HIS A 1 117 ? -0.506 -19.590 -7.762 1.00 89.62 117 HIS A O 1
ATOM 957 N N . VAL A 1 118 ? 1.250 -18.742 -8.874 1.00 90.94 118 VAL A N 1
ATOM 958 C CA . VAL A 1 118 ? 2.102 -19.941 -8.768 1.00 90.94 118 VAL A CA 1
ATOM 959 C C . VAL A 1 118 ? 2.419 -20.296 -7.315 1.00 90.94 118 VAL A C 1
ATOM 961 O O . VAL A 1 118 ? 2.367 -21.465 -6.937 1.00 90.94 118 VAL A O 1
ATOM 964 N N . LEU A 1 119 ? 2.745 -19.310 -6.479 1.00 87.75 119 LEU A N 1
ATOM 965 C CA . LEU A 1 119 ? 2.991 -19.548 -5.057 1.00 87.75 119 LEU A CA 1
ATOM 966 C C . LEU A 1 119 ? 1.731 -20.094 -4.371 1.00 87.75 119 LEU A C 1
ATOM 968 O O . LEU A 1 119 ? 1.830 -20.999 -3.543 1.00 87.75 119 LEU A O 1
ATOM 972 N N . ARG A 1 120 ? 0.547 -19.594 -4.744 1.00 85.12 120 ARG A N 1
ATOM 973 C CA . ARG A 1 120 ? -0.732 -20.049 -4.187 1.00 85.12 120 ARG A CA 1
ATOM 974 C C . ARG A 1 120 ? -1.068 -21.472 -4.626 1.00 85.12 120 ARG A C 1
ATOM 976 O O . ARG A 1 120 ? -1.424 -22.292 -3.787 1.00 85.12 120 ARG A O 1
ATOM 983 N N . THR A 1 121 ? -0.925 -21.791 -5.914 1.00 88.69 121 THR A N 1
ATOM 984 C CA . THR A 1 121 ? -1.216 -23.139 -6.444 1.00 88.69 121 THR A CA 1
ATOM 985 C C . THR A 1 121 ? -0.261 -24.201 -5.913 1.00 88.69 121 THR A C 1
ATOM 987 O O . THR A 1 121 ? -0.658 -25.350 -5.747 1.00 88.69 121 THR A O 1
ATOM 990 N N . ARG A 1 122 ? 0.975 -23.820 -5.577 1.00 86.38 122 ARG A N 1
ATOM 991 C CA . ARG A 1 122 ? 1.955 -24.699 -4.922 1.00 86.38 122 ARG A CA 1
ATOM 992 C C . ARG A 1 122 ? 1.771 -24.819 -3.405 1.00 86.38 122 ARG A C 1
ATOM 994 O O . ARG A 1 122 ? 2.585 -25.473 -2.762 1.00 86.38 122 ARG A O 1
ATOM 1001 N N . GLY A 1 123 ? 0.761 -24.170 -2.821 1.00 81.00 123 GLY A N 1
ATOM 1002 C CA . GLY A 1 123 ? 0.533 -24.172 -1.372 1.00 81.00 123 GLY A CA 1
ATOM 1003 C C . GLY A 1 123 ? 1.602 -23.422 -0.571 1.00 81.00 123 GLY A C 1
ATOM 1004 O O . GLY A 1 123 ? 1.685 -23.587 0.642 1.00 81.00 123 GLY A O 1
ATOM 1005 N N . LEU A 1 124 ? 2.420 -22.599 -1.234 1.00 79.00 124 LEU A N 1
ATOM 1006 C CA . LEU A 1 124 ? 3.449 -21.783 -0.592 1.00 79.00 124 LEU A CA 1
ATOM 1007 C C . LEU A 1 124 ? 2.869 -20.473 -0.050 1.00 79.00 124 LEU A C 1
ATOM 1009 O O . LEU A 1 124 ? 3.442 -19.889 0.848 1.00 79.00 124 LEU A O 1
ATOM 1013 N N . ILE A 1 125 ? 1.730 -19.992 -0.538 1.00 77.31 125 ILE A N 1
ATOM 1014 C CA . ILE A 1 125 ? 0.975 -18.926 0.141 1.00 77.31 125 ILE A CA 1
ATOM 1015 C C . ILE A 1 125 ? -0.474 -19.367 0.308 1.00 77.31 125 ILE A C 1
ATOM 1017 O O . ILE A 1 125 ? -0.979 -20.162 -0.486 1.00 77.31 125 ILE A O 1
ATOM 1021 N N . GLN A 1 126 ? -1.133 -18.882 1.361 1.00 66.50 126 GLN A N 1
ATOM 1022 C CA . GLN A 1 126 ? -2.459 -19.371 1.731 1.00 66.50 126 GLN A CA 1
ATOM 1023 C C . GLN A 1 126 ? -3.496 -19.132 0.623 1.00 66.50 126 GLN A C 1
ATOM 1025 O O . GLN A 1 126 ? -3.502 -18.097 -0.044 1.00 66.50 126 GLN A O 1
ATOM 1030 N N . SER A 1 127 ? -4.384 -20.105 0.423 1.00 70.12 127 SER A N 1
ATOM 1031 C CA . SER A 1 127 ? -5.508 -20.002 -0.512 1.00 70.12 127 SER A CA 1
ATOM 1032 C C . SER A 1 127 ? -6.802 -19.518 0.146 1.00 70.12 127 SER A C 1
ATOM 1034 O O . SER A 1 127 ? -7.734 -19.152 -0.570 1.00 70.12 127 SER A O 1
ATOM 1036 N N . GLY A 1 128 ? -6.831 -19.479 1.476 1.00 66.19 128 GLY A N 1
ATOM 1037 C CA . GLY A 1 128 ? -7.901 -18.975 2.325 1.00 66.19 128 GLY A CA 1
ATOM 1038 C C . GLY A 1 128 ? -7.388 -18.826 3.757 1.00 66.19 128 GLY A C 1
ATOM 1039 O O . GLY A 1 128 ? -6.261 -19.230 4.059 1.00 66.19 128 GLY A O 1
ATOM 1040 N N . TYR A 1 129 ? -8.202 -18.244 4.636 1.00 61.06 129 TYR A N 1
ATOM 1041 C CA . TYR A 1 129 ? -7.799 -18.034 6.021 1.00 61.06 129 TYR A CA 1
ATOM 1042 C C . TYR A 1 129 ? -7.513 -19.367 6.716 1.00 61.06 129 TYR A C 1
ATOM 1044 O O . TYR A 1 129 ? -8.306 -20.306 6.676 1.00 61.06 129 TYR A O 1
ATOM 1052 N N . SER A 1 130 ? -6.370 -19.439 7.388 1.00 63.75 130 SER A N 1
ATOM 1053 C CA . SER A 1 130 ? -6.116 -20.474 8.391 1.00 63.75 130 SER A CA 1
ATOM 1054 C C . SER A 1 130 ? -5.416 -19.820 9.577 1.00 63.75 130 SER A C 1
ATOM 1056 O O . SER A 1 130 ? -4.517 -19.005 9.334 1.00 63.75 130 SER A O 1
ATOM 1058 N N . PRO A 1 131 ? -5.788 -20.152 10.825 1.00 66.12 131 PRO A N 1
ATOM 1059 C CA . PRO A 1 131 ? -5.144 -19.596 12.009 1.00 66.12 131 PRO A CA 1
ATOM 1060 C C . PRO A 1 131 ? -3.617 -19.784 11.995 1.00 66.12 131 PRO A C 1
ATOM 1062 O O . PRO A 1 131 ? -3.104 -20.740 11.410 1.00 66.12 131 PRO A O 1
ATOM 1065 N N . GLY A 1 132 ? -2.900 -18.869 12.651 1.00 69.50 132 GLY A N 1
ATOM 1066 C CA . GLY A 1 132 ? -1.437 -18.887 12.763 1.00 69.50 132 GLY A CA 1
ATOM 1067 C C . GLY A 1 132 ? -0.716 -17.930 11.806 1.00 69.50 132 GLY A C 1
ATOM 1068 O O . GLY A 1 132 ? -1.264 -17.435 10.818 1.00 69.50 132 GLY A O 1
ATOM 1069 N N . THR A 1 133 ? 0.541 -17.640 12.117 1.00 72.88 133 THR A N 1
ATOM 1070 C CA . THR A 1 133 ? 1.429 -16.756 11.355 1.00 72.88 133 THR A CA 1
ATOM 1071 C C . THR A 1 133 ? 1.957 -17.422 10.086 1.00 72.88 133 THR A C 1
ATOM 1073 O O . THR A 1 133 ? 2.058 -18.643 9.975 1.00 72.88 133 THR A O 1
ATOM 1076 N N . LEU A 1 134 ? 2.385 -16.606 9.123 1.00 62.84 134 LEU A N 1
ATOM 1077 C CA . LEU A 1 134 ? 3.015 -17.088 7.893 1.00 62.84 134 LEU A CA 1
ATOM 1078 C C . LEU A 1 134 ? 4.284 -17.919 8.172 1.00 62.84 134 LEU A C 1
ATOM 1080 O O . LEU A 1 134 ? 4.562 -18.889 7.471 1.00 62.84 134 LEU A O 1
ATOM 1084 N N . ARG A 1 135 ? 5.040 -17.578 9.228 1.00 75.50 135 ARG A N 1
ATOM 1085 C CA . ARG A 1 135 ? 6.217 -18.348 9.654 1.00 75.50 135 ARG A CA 1
ATOM 1086 C C . ARG A 1 135 ? 5.832 -19.748 10.124 1.00 75.50 135 ARG A C 1
ATOM 1088 O O . ARG A 1 135 ? 6.505 -20.691 9.737 1.00 75.50 135 ARG A O 1
ATOM 1095 N N . GLU A 1 136 ? 4.761 -19.891 10.897 1.00 78.62 136 GLU A N 1
ATOM 1096 C CA . GLU A 1 136 ? 4.278 -21.207 11.341 1.00 78.62 136 GLU A CA 1
ATOM 1097 C C . GLU A 1 136 ? 3.815 -22.072 10.165 1.00 78.62 136 GLU A C 1
ATOM 1099 O O . GLU A 1 136 ? 4.039 -23.280 10.177 1.00 78.62 136 GLU A O 1
ATOM 1104 N N . LYS A 1 137 ? 3.239 -21.458 9.121 1.00 69.38 137 LYS A N 1
ATOM 1105 C CA . LYS A 1 137 ? 2.824 -22.177 7.906 1.00 69.38 137 LYS A CA 1
ATOM 1106 C C . LYS A 1 137 ? 4.003 -22.594 7.022 1.00 69.38 137 LYS A C 1
ATOM 1108 O O . LYS A 1 137 ? 4.010 -23.707 6.511 1.00 69.38 137 LYS A O 1
ATOM 1113 N N . PHE A 1 138 ? 5.011 -21.736 6.860 1.00 68.50 138 PHE A N 1
ATOM 1114 C CA . PHE A 1 138 ? 6.213 -22.065 6.082 1.00 68.50 138 PHE A CA 1
ATOM 1115 C C . PHE A 1 138 ? 7.199 -22.976 6.812 1.00 68.50 138 PHE A C 1
ATOM 1117 O O . PHE A 1 138 ? 7.938 -23.720 6.171 1.00 68.50 138 PHE A O 1
ATOM 1124 N N . PHE A 1 139 ? 7.247 -22.886 8.140 1.00 76.31 139 PHE A N 1
ATOM 1125 C CA . PHE A 1 139 ? 8.199 -23.596 8.986 1.00 76.31 139 PHE A CA 1
ATOM 1126 C C . PHE A 1 139 ? 7.443 -24.310 10.115 1.00 76.31 139 PHE A C 1
ATOM 1128 O O . PHE A 1 139 ? 7.397 -23.797 11.241 1.00 76.31 139 PHE A O 1
ATOM 1135 N N . PRO A 1 140 ? 6.848 -25.486 9.839 1.00 75.94 140 PRO A N 1
ATOM 1136 C CA . PRO A 1 140 ? 6.140 -26.267 10.849 1.00 75.94 140 PRO A CA 1
ATOM 1137 C C . PRO A 1 140 ? 7.017 -26.503 12.088 1.00 75.94 140 PRO A C 1
ATOM 1139 O O . PRO A 1 140 ? 8.164 -26.930 11.974 1.00 75.94 140 PRO A O 1
ATOM 1142 N N . GLY A 1 141 ? 6.499 -26.172 13.276 1.00 79.31 141 GLY A N 1
ATOM 1143 C CA . GLY A 1 141 ? 7.230 -26.263 14.552 1.00 79.31 141 GLY A CA 1
ATOM 1144 C C . GLY A 1 141 ? 8.166 -25.084 14.873 1.00 79.31 141 GLY A C 1
ATOM 1145 O O . GLY A 1 141 ? 8.712 -25.024 15.971 1.00 79.31 141 GLY A O 1
ATOM 1146 N N . GLY A 1 142 ? 8.335 -24.117 13.961 1.00 76.81 142 GLY A N 1
ATOM 1147 C CA . GLY A 1 142 ? 9.249 -22.975 14.117 1.00 76.81 142 GLY A CA 1
ATOM 1148 C C . GLY A 1 142 ? 8.698 -21.773 14.895 1.00 76.81 142 GLY A C 1
ATOM 1149 O O . GLY A 1 142 ? 9.440 -20.806 15.104 1.00 76.81 142 GLY A O 1
ATOM 1150 N N . GLY A 1 143 ? 7.423 -21.828 15.299 1.00 80.94 143 GLY A N 1
ATOM 1151 C CA . GLY A 1 143 ? 6.709 -20.773 16.022 1.00 80.94 143 GLY A CA 1
ATOM 1152 C C . GLY A 1 143 ? 6.584 -19.444 15.255 1.00 80.94 143 GLY A C 1
ATOM 1153 O O . GLY A 1 143 ? 7.100 -19.291 14.143 1.00 80.94 143 GLY A O 1
ATOM 1154 N N . PRO A 1 144 ? 5.932 -18.432 15.853 1.00 80.12 144 PRO A N 1
ATOM 1155 C CA . PRO A 1 144 ? 5.662 -17.159 15.184 1.00 80.12 144 PRO A CA 1
ATOM 1156 C C . PRO A 1 144 ? 6.876 -16.218 15.149 1.00 80.12 144 PRO A C 1
ATOM 1158 O O . PRO A 1 144 ? 6.866 -15.204 14.453 1.00 80.12 144 PRO A O 1
ATOM 1161 N N . ARG A 1 145 ? 7.943 -16.531 15.897 1.00 81.69 145 ARG A N 1
ATOM 1162 C CA . ARG A 1 145 ? 9.128 -15.677 16.071 1.00 81.69 145 ARG A CA 1
ATOM 1163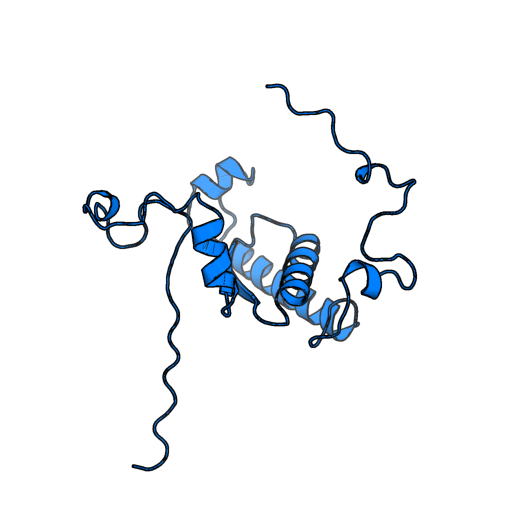 C C . ARG A 1 145 ? 10.389 -16.356 15.550 1.00 81.69 145 ARG A C 1
ATOM 1165 O O . ARG A 1 145 ? 10.474 -17.578 15.459 1.00 81.69 145 ARG A O 1
ATOM 1172 N N . LEU A 1 146 ? 11.391 -15.545 15.214 1.00 83.88 146 LEU A N 1
ATOM 1173 C CA . LEU A 1 146 ? 12.722 -16.041 14.869 1.00 83.88 146 LEU A CA 1
ATOM 1174 C C . LEU A 1 146 ? 13.327 -16.821 16.048 1.00 83.88 146 LEU A C 1
ATOM 1176 O O . LEU A 1 146 ? 13.113 -16.466 17.210 1.00 83.88 146 LEU A O 1
ATOM 1180 N N . ALA A 1 147 ? 14.092 -17.872 15.736 1.00 81.62 147 ALA A N 1
ATOM 1181 C CA . ALA A 1 147 ? 14.793 -18.672 16.737 1.00 81.62 147 ALA A CA 1
ATOM 1182 C C . ALA A 1 147 ? 15.755 -17.806 17.561 1.00 81.62 147 ALA A C 1
ATOM 1184 O O . ALA A 1 147 ? 16.275 -16.804 17.065 1.00 81.62 147 ALA A O 1
ATOM 1185 N N . ALA A 1 148 ? 16.030 -18.214 18.804 1.00 81.25 148 ALA A N 1
ATOM 1186 C CA . ALA A 1 148 ? 16.898 -17.469 19.718 1.00 81.25 148 ALA A CA 1
ATOM 1187 C C . ALA A 1 148 ? 18.282 -17.145 19.129 1.00 81.25 148 ALA A C 1
ATOM 1189 O O . ALA A 1 148 ? 18.833 -16.081 19.401 1.00 81.25 148 ALA A O 1
ATOM 1190 N N . SER A 1 149 ? 18.790 -18.043 18.287 1.00 83.38 149 SER A N 1
ATOM 1191 C CA . SER A 1 149 ? 20.070 -17.960 17.586 1.00 83.38 149 SER A CA 1
ATOM 1192 C C . SER A 1 149 ? 20.061 -17.076 16.334 1.00 83.38 149 SER A C 1
ATOM 1194 O O . SER A 1 149 ? 21.124 -16.807 15.779 1.00 83.38 149 SER A O 1
ATOM 1196 N N . HIS A 1 150 ? 18.897 -16.630 15.854 1.00 81.56 150 HIS A N 1
ATOM 1197 C CA . HIS A 1 150 ? 18.801 -15.909 14.589 1.00 81.56 150 HIS A CA 1
ATOM 1198 C C . HIS A 1 150 ? 19.348 -14.473 14.731 1.00 81.56 150 HIS A C 1
ATOM 1200 O O . HIS A 1 150 ? 18.859 -13.736 15.591 1.00 81.56 150 HIS A O 1
ATOM 1206 N N . PRO A 1 151 ? 20.285 -14.017 13.873 1.00 80.19 151 PRO A N 1
ATOM 1207 C CA . PRO A 1 151 ? 20.925 -12.700 13.998 1.00 80.19 151 PRO A CA 1
ATOM 1208 C C . PRO A 1 151 ? 19.931 -11.535 14.080 1.00 80.19 151 PRO A C 1
ATOM 1210 O O . PRO A 1 151 ? 20.059 -10.665 14.932 1.00 80.19 151 PRO A O 1
ATOM 1213 N N . ALA A 1 152 ? 18.871 -11.587 13.268 1.00 76.44 152 ALA A N 1
ATOM 1214 C CA . ALA A 1 152 ? 17.806 -10.580 13.250 1.00 76.44 152 ALA A CA 1
ATOM 1215 C C . ALA A 1 152 ? 16.835 -10.619 14.455 1.00 76.44 152 ALA A C 1
ATOM 1217 O O . ALA A 1 152 ? 15.861 -9.875 14.468 1.00 76.44 152 ALA 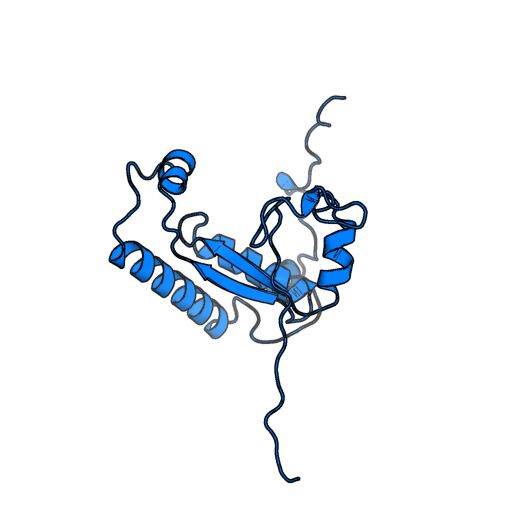A O 1
ATOM 1218 N N . ARG A 1 153 ? 17.042 -11.497 15.450 1.00 78.19 153 ARG A N 1
ATOM 1219 C CA . ARG A 1 153 ? 16.279 -11.481 16.715 1.00 78.19 153 ARG A CA 1
ATOM 1220 C C . ARG A 1 153 ? 16.878 -10.511 17.736 1.00 78.19 153 ARG A C 1
ATOM 1222 O O . ARG A 1 153 ? 16.201 -10.154 18.697 1.00 78.19 153 ARG A O 1
ATOM 1229 N N . ARG A 1 154 ? 18.143 -10.112 17.571 1.00 78.38 154 ARG A N 1
ATOM 1230 C CA . ARG A 1 154 ? 18.771 -9.138 18.466 1.00 78.38 154 ARG A CA 1
ATOM 1231 C C . ARG A 1 154 ? 18.130 -7.769 18.209 1.00 78.38 154 ARG A C 1
ATOM 1233 O O . ARG A 1 154 ? 18.088 -7.369 17.046 1.00 78.38 154 ARG A O 1
ATOM 1240 N N . PRO A 1 155 ? 17.631 -7.065 19.241 1.00 62.25 155 PRO A N 1
ATOM 1241 C CA . PRO A 1 155 ? 17.311 -5.653 19.097 1.00 62.25 155 PRO A CA 1
ATOM 1242 C C . PRO A 1 155 ? 18.555 -4.960 18.540 1.00 62.25 155 PRO A C 1
ATOM 1244 O O . PRO A 1 155 ? 19.665 -5.224 19.015 1.00 62.25 155 PRO A O 1
ATOM 1247 N N . GLY A 1 156 ? 18.390 -4.132 17.509 1.00 63.88 156 GLY A N 1
ATOM 1248 C CA . GLY A 1 156 ? 19.456 -3.214 17.122 1.00 63.88 156 GLY A CA 1
ATOM 1249 C C . GLY A 1 156 ? 19.857 -2.355 18.328 1.00 63.88 156 GLY A C 1
ATOM 1250 O O . GLY A 1 156 ? 19.079 -2.250 19.283 1.00 63.88 156 GLY A O 1
ATOM 1251 N N . PRO A 1 157 ? 21.062 -1.763 18.328 1.00 63.41 157 PRO A N 1
ATOM 1252 C CA . PRO A 1 157 ? 21.396 -0.773 19.343 1.00 63.41 157 PRO A CA 1
ATOM 1253 C C . PRO A 1 157 ? 20.283 0.291 19.391 1.00 63.41 157 PRO A C 1
ATOM 1255 O O . PRO A 1 157 ? 19.719 0.604 18.335 1.00 63.41 157 PRO A O 1
ATOM 1258 N N . PRO A 1 158 ? 19.925 0.805 20.582 1.00 58.19 158 PRO A N 1
ATOM 1259 C CA . PRO A 1 158 ? 18.967 1.896 20.676 1.00 58.19 158 PRO A CA 1
ATOM 1260 C C . PRO A 1 158 ? 19.432 3.026 19.756 1.00 58.19 158 PRO A C 1
ATOM 1262 O O . PRO A 1 158 ? 20.600 3.418 19.781 1.00 58.19 158 PRO A O 1
ATOM 1265 N N . VAL A 1 159 ? 18.534 3.491 18.890 1.00 57.00 159 VAL A N 1
ATOM 1266 C CA . VAL A 1 159 ? 18.757 4.718 18.126 1.00 57.00 159 VAL A CA 1
ATOM 1267 C C . VAL A 1 159 ? 18.796 5.829 19.172 1.00 57.00 159 VAL A C 1
ATOM 1269 O O . VAL A 1 159 ? 17.861 5.928 19.962 1.00 57.00 159 VAL A O 1
ATOM 1272 N N . GLY A 1 160 ? 19.925 6.535 19.258 1.00 61.69 160 GLY A N 1
ATOM 1273 C CA . GLY A 1 160 ? 20.186 7.529 20.301 1.00 61.69 160 GLY A CA 1
ATOM 1274 C C . GLY A 1 160 ? 19.091 8.591 20.402 1.00 61.69 160 GLY A C 1
ATOM 1275 O O . GLY A 1 160 ? 18.436 8.891 19.404 1.00 61.69 160 GLY A O 1
ATOM 1276 N N . GLU A 1 161 ? 18.919 9.091 21.629 1.00 42.47 161 GLU A N 1
ATOM 1277 C CA . GLU A 1 161 ? 18.033 10.202 22.018 1.00 42.47 161 GLU A CA 1
ATOM 1278 C C . GLU A 1 161 ? 18.279 11.487 21.216 1.00 42.47 161 GLU A C 1
ATOM 1280 O O . GLU A 1 161 ? 19.456 11.775 20.887 1.00 42.47 161 GLU A O 1
#

Secondary structure (DSSP, 8-state):
---PPPPP------SSS-SSSTTGGGSTT--GGGGG-HHHHHTGGGS-EEEEEETTTS-HHHHHHHHHHHHHHHTS-EEEEEE----THHHHHHT-SSPPPHHHHHHHHHHHHHHHHHHHHTTSS-SS--SS-HHHHHSTTS-SS--TT-GGGSPPPPPP-

InterPro domains:
  IPR011251 Luciferase-like domain [PF00296] (48-111)
  IPR036661 Luciferase-like domain superfamily [G3DSA:3.20.20.30] (4-116)
  IPR036661 Luciferase-like domain superfamily [SSF51679] (6-110)
  IPR051260 Diverse substrate monooxygenases [PTHR30011] (47-110)

Foldseek 3Di:
DPDDDDDDDDDDDDLALDDPDPPCNVPPPDPSVCSVPVVVVVVVLLAQDEDEDALLPDQLVVVLVVQLQSCAVSQNRYHYDYHNDDDQVVCVVSVVVTRPDPVVSVVSSVVSVVVNVVCPVVQVGDPGYDDDGSCCSNPPPCHNDHDPPDPVVDPDDPPDD

Radius of gyration: 19.86 Å; chains: 1; bounding box: 60×51×44 Å

pLDDT: mean 84.36, std 9.71, range [42.47, 95.5]

Organism: Kibdelosporangium aridum (NCBI:txid2030)

Sequence (161 aa):
MPDRPRMLFNAFTMFTPSHHTQGMWAEPDSKQLAYNDPETWIELADLGFAFTQNILQEHPYPFARKLSTLDHLTGGRVAWNIVTTFLEGTDRNLGYGGLPDHDDRYARARMSVYLHHVLRTRGLIQSGYSPGTLREKFFPGGGPRLAASHPARRPGPPVGE